Protein AF-A0A9D6DHG1-F1 (afdb_monomer_lite)

Secondary structure (DSSP, 8-state):
-EE-STT-TTHHHHHHH-SS--EEHHHHHHHHHHHH-S-EEEEESSHHHHHHHHHHHHHTT-GGGBPPPEE----HHHHHHHTT--HHHHHHHHHHHHHHHHTT-SEEEE-SHHHHHHHHHTT--EETTEEEE-HHHHHHHHHHHHHHHHHHT--PPP-SSTTPPPPHHHHHHHHHHTT--

Radius of gyration: 17.92 Å; chains: 1; bounding box: 39×35×49 Å

Foldseek 3Di:
DEAQALLCPCVLVVLQADFADYYYLNLLQLVVLVVVDQAAEEEAAAPVVLVSSCVVCVVSVNNNRYDRYHYLHDDVVVLVVCVVPVVSSVVSRLVRLQVRVVVPHQEYEHSHLSSLVSCVVVVPQDHPNRGYDSSVVSRVVVSVVRVCCCVPVNNIRDCPPSNPHDDPVVVVVVCVVVVPD

pLDDT: mean 96.91, std 3.16, range [66.81, 98.94]

Sequence (181 aa):
MAIGCFLDPAMQEAREVVPIPVLGLGETSMLTACMYGHKFSGVAFHAKQAQYYDRKAFEYGLASRHVPFGDLGIDFTEVQTAFASPGRMTETFVKEARRLAAQGAEVILAACATVNSIIRREKIYEVDGALVMDCNAVLLKTTEGMAELAGSVGLRASQRRLYQPPSRRSLEDWMRIYNFR

Structure (mmCIF, N/CA/C/O backbone):
data_AF-A0A9D6DHG1-F1
#
_entry.id   AF-A0A9D6DHG1-F1
#
loop_
_atom_site.group_PDB
_atom_site.id
_atom_site.type_symbol
_atom_site.label_atom_id
_atom_site.label_alt_id
_atom_site.label_comp_id
_atom_site.label_asym_id
_atom_site.label_entity_id
_atom_site.label_seq_id
_atom_site.pdbx_PDB_ins_code
_atom_site.Cartn_x
_atom_site.Cartn_y
_atom_site.Cartn_z
_atom_site.occupancy
_atom_site.B_iso_or_equiv
_atom_site.auth_seq_id
_atom_site.auth_comp_id
_atom_site.auth_asym_id
_atom_site.auth_atom_id
_atom_site.pdbx_PDB_model_num
ATOM 1 N N . MET A 1 1 ? 12.210 0.402 -7.945 1.00 93.62 1 MET A N 1
ATOM 2 C CA . MET A 1 1 ? 11.642 1.726 -7.613 1.00 93.62 1 MET A CA 1
ATOM 3 C C . MET A 1 1 ? 10.388 1.517 -6.785 1.00 93.62 1 MET A C 1
ATOM 5 O O . MET A 1 1 ? 9.602 0.647 -7.139 1.00 93.62 1 MET A O 1
ATOM 9 N N . ALA A 1 2 ? 10.215 2.290 -5.714 1.00 97.44 2 ALA A N 1
ATOM 10 C CA . ALA A 1 2 ? 9.023 2.259 -4.870 1.00 97.44 2 ALA A CA 1
ATOM 11 C C . ALA A 1 2 ? 8.240 3.570 -5.018 1.00 97.44 2 ALA A C 1
ATOM 13 O O . ALA A 1 2 ? 8.828 4.647 -4.923 1.00 97.44 2 ALA A O 1
ATOM 14 N N . ILE A 1 3 ? 6.929 3.477 -5.234 1.00 97.94 3 ILE A N 1
ATOM 15 C CA . ILE A 1 3 ? 6.015 4.618 -5.337 1.00 97.94 3 ILE A CA 1
ATOM 16 C C . ILE A 1 3 ? 5.182 4.675 -4.051 1.00 97.94 3 ILE A C 1
ATOM 18 O O . ILE A 1 3 ? 4.286 3.866 -3.836 1.00 97.94 3 ILE A O 1
ATOM 22 N N . GLY A 1 4 ? 5.483 5.639 -3.178 1.00 97.12 4 GLY A N 1
ATOM 23 C CA . GLY A 1 4 ? 4.927 5.737 -1.818 1.00 97.12 4 GLY A CA 1
ATOM 24 C C . GLY A 1 4 ? 3.505 6.303 -1.705 1.00 97.12 4 GLY A C 1
ATOM 25 O O . GLY A 1 4 ? 3.136 6.811 -0.651 1.00 97.12 4 GLY A O 1
ATOM 26 N N . CYS A 1 5 ? 2.709 6.270 -2.772 1.00 97.19 5 CYS A N 1
ATOM 27 C CA . CYS A 1 5 ? 1.325 6.743 -2.768 1.00 97.19 5 CYS A CA 1
ATOM 28 C C . CYS A 1 5 ? 0.389 5.567 -3.023 1.00 97.19 5 CYS A C 1
ATOM 30 O O . CYS A 1 5 ? 0.606 4.821 -3.966 1.00 97.19 5 CYS A O 1
ATOM 32 N N . PHE A 1 6 ? -0.676 5.433 -2.230 1.00 97.88 6 PHE A N 1
ATOM 33 C CA . PHE A 1 6 ? -1.611 4.304 -2.328 1.00 97.88 6 PHE A CA 1
ATOM 34 C C . PHE A 1 6 ? -2.440 4.305 -3.630 1.00 97.88 6 PHE A C 1
ATOM 36 O O . PHE A 1 6 ? -3.034 3.298 -3.993 1.00 97.88 6 PHE A O 1
ATOM 43 N N . LEU A 1 7 ? -2.468 5.432 -4.354 1.00 97.00 7 LEU A N 1
ATOM 44 C CA . LEU A 1 7 ? -3.064 5.526 -5.692 1.00 97.00 7 LEU A CA 1
ATOM 45 C C . LEU A 1 7 ? -2.175 4.939 -6.796 1.00 97.00 7 LEU A C 1
ATOM 47 O O . LEU A 1 7 ? -2.627 4.869 -7.936 1.00 97.00 7 LEU A O 1
ATOM 51 N N . ASP A 1 8 ? -0.925 4.586 -6.488 1.00 97.69 8 ASP A N 1
ATOM 52 C CA . ASP A 1 8 ? 0.066 4.086 -7.444 1.00 97.69 8 ASP A CA 1
ATOM 53 C C . ASP A 1 8 ? 0.133 4.940 -8.730 1.00 97.69 8 ASP A C 1
ATOM 55 O O . ASP A 1 8 ? -0.125 4.453 -9.837 1.00 97.69 8 ASP A O 1
ATOM 59 N N . PRO A 1 9 ? 0.408 6.254 -8.604 1.00 97.06 9 PRO A N 1
ATOM 60 C CA . PRO A 1 9 ? 0.420 7.162 -9.742 1.00 97.06 9 PRO A CA 1
ATOM 61 C C . PRO A 1 9 ? 1.521 6.794 -10.740 1.00 97.06 9 PRO A C 1
ATOM 63 O O . PRO A 1 9 ? 2.629 6.438 -10.345 1.00 97.06 9 PRO A O 1
ATOM 66 N N . ALA A 1 10 ? 1.213 6.943 -12.031 1.00 95.75 10 ALA A N 1
ATOM 67 C CA . ALA A 1 10 ? 2.135 6.715 -13.147 1.00 95.75 10 ALA A CA 1
ATOM 68 C C . ALA A 1 10 ? 2.792 5.315 -13.158 1.00 95.75 10 ALA A C 1
ATOM 70 O O . ALA A 1 10 ? 3.926 5.143 -13.604 1.00 95.75 10 ALA A O 1
ATOM 71 N N . MET A 1 11 ? 2.109 4.308 -12.606 1.00 95.69 11 MET A N 1
ATOM 72 C CA . MET A 1 11 ? 2.658 2.967 -12.406 1.00 95.69 11 MET A CA 1
ATOM 73 C C . MET A 1 11 ? 2.937 2.247 -13.738 1.00 95.69 11 MET A C 1
ATOM 75 O O . MET A 1 11 ? 3.973 1.601 -13.892 1.00 95.69 11 MET A O 1
ATOM 79 N N . GLN A 1 12 ? 2.056 2.372 -14.732 1.00 94.44 12 GLN A N 1
ATOM 80 C CA . GLN A 1 12 ? 2.274 1.733 -16.036 1.00 94.44 12 GLN A CA 1
ATOM 81 C C . GLN 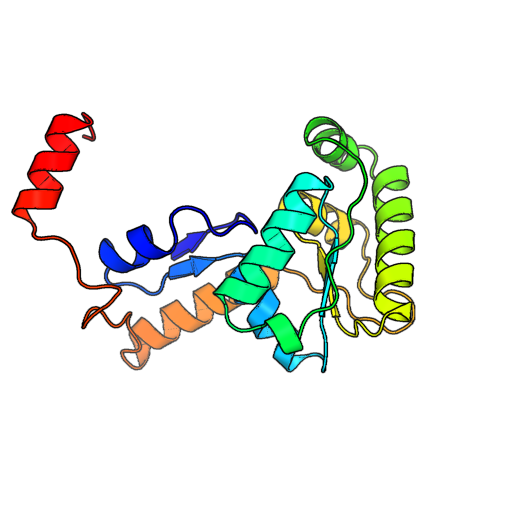A 1 12 ? 3.437 2.392 -16.780 1.00 94.44 12 GLN A C 1
ATOM 83 O O . GLN A 1 12 ? 4.375 1.713 -17.194 1.00 94.44 12 GLN A O 1
ATOM 88 N N . GLU A 1 13 ? 3.427 3.718 -16.830 1.00 94.69 13 GLU A N 1
ATOM 89 C CA . GLU A 1 13 ? 4.437 4.554 -17.465 1.00 94.69 13 GLU A CA 1
ATOM 90 C C . GLU A 1 13 ? 5.811 4.307 -16.837 1.00 94.69 13 GLU A C 1
ATOM 92 O O . GLU A 1 13 ? 6.800 4.100 -17.537 1.00 94.69 13 GLU A O 1
ATOM 97 N N . ALA A 1 14 ? 5.875 4.228 -15.506 1.00 95.69 14 ALA A N 1
ATOM 98 C CA . ALA A 1 14 ? 7.088 3.876 -14.788 1.00 95.69 14 ALA A CA 1
ATOM 99 C C . ALA A 1 14 ? 7.651 2.507 -15.212 1.00 95.69 14 ALA A C 1
ATOM 101 O O . ALA A 1 14 ? 8.858 2.386 -15.410 1.00 95.69 14 ALA A O 1
ATOM 102 N N . ARG A 1 15 ? 6.804 1.478 -15.372 1.00 96.19 15 ARG A N 1
ATOM 103 C CA . ARG A 1 15 ? 7.235 0.137 -15.822 1.00 96.19 15 ARG A CA 1
ATOM 104 C C . ARG A 1 15 ? 7.753 0.128 -17.260 1.00 96.19 15 ARG A C 1
ATOM 106 O O . ARG A 1 15 ? 8.600 -0.705 -17.576 1.00 96.19 15 ARG A O 1
ATOM 113 N N . GLU A 1 16 ? 7.271 1.031 -18.110 1.00 95.75 16 GLU A N 1
ATOM 114 C CA . GLU A 1 16 ? 7.773 1.184 -19.478 1.00 95.75 16 GLU A CA 1
ATOM 115 C C . GLU A 1 16 ? 9.152 1.852 -19.510 1.00 95.75 16 GLU A C 1
ATOM 117 O O . GLU A 1 16 ? 10.038 1.412 -20.243 1.00 95.75 16 GLU A O 1
ATOM 122 N N . VAL A 1 17 ? 9.365 2.905 -18.714 1.00 92.69 17 VAL A N 1
ATOM 123 C CA . VAL A 1 17 ? 10.568 3.745 -18.855 1.00 92.69 17 VAL A CA 1
ATOM 124 C C . VAL A 1 17 ? 11.786 3.255 -18.071 1.00 92.69 17 VAL A C 1
ATOM 126 O O . VAL A 1 17 ? 12.903 3.650 -18.410 1.00 92.69 17 VAL A O 1
ATOM 129 N N . VAL A 1 18 ? 11.625 2.390 -17.059 1.00 92.12 18 VAL A N 1
ATOM 130 C CA . VAL A 1 18 ? 12.765 1.811 -16.322 1.00 92.12 18 VAL A CA 1
ATOM 131 C C . VAL A 1 18 ? 12.851 0.282 -16.435 1.00 92.12 18 VAL A C 1
ATOM 133 O O . VAL A 1 18 ? 11.835 -0.403 -16.370 1.00 92.12 18 VAL A O 1
ATOM 136 N N . PRO A 1 19 ? 14.067 -0.297 -16.529 1.00 90.88 19 PRO A N 1
ATOM 137 C CA . PRO A 1 19 ? 14.257 -1.749 -16.634 1.00 90.88 19 PRO A CA 1
ATOM 138 C C . PRO A 1 19 ? 14.283 -2.474 -15.272 1.00 90.88 19 PRO A C 1
ATOM 140 O O . PRO A 1 19 ? 14.564 -3.673 -15.201 1.00 90.88 19 PRO A O 1
ATOM 143 N N . ILE A 1 20 ? 14.060 -1.751 -14.171 1.00 93.94 20 ILE A N 1
ATOM 144 C CA . ILE A 1 20 ? 14.049 -2.293 -12.803 1.00 93.94 20 ILE A CA 1
ATOM 145 C C . ILE A 1 20 ? 12.615 -2.596 -12.348 1.00 93.94 20 ILE A C 1
ATOM 147 O O . ILE A 1 20 ? 11.683 -1.968 -12.849 1.00 93.94 20 ILE A O 1
ATOM 151 N N . PRO A 1 21 ? 12.405 -3.494 -11.366 1.00 95.50 21 PRO A N 1
ATOM 152 C CA . PRO A 1 21 ? 11.090 -3.673 -10.756 1.00 95.50 21 PRO A CA 1
ATOM 153 C C . PRO A 1 21 ? 10.527 -2.351 -10.213 1.00 95.50 21 PRO A C 1
ATOM 155 O O . PRO A 1 21 ? 11.241 -1.580 -9.559 1.00 95.50 21 PRO A O 1
ATOM 158 N N . VAL A 1 22 ? 9.243 -2.098 -10.471 1.00 97.31 22 VAL A N 1
ATOM 159 C CA . VAL A 1 22 ? 8.505 -0.935 -9.964 1.00 97.31 22 VAL A CA 1
ATOM 160 C C . VAL A 1 22 ? 7.300 -1.416 -9.164 1.00 97.31 22 VAL A C 1
ATOM 162 O O . VAL A 1 22 ? 6.501 -2.212 -9.668 1.00 97.31 22 VAL A O 1
ATOM 165 N N . LEU A 1 23 ? 7.207 -0.940 -7.924 1.00 98.19 23 LEU A N 1
ATOM 166 C CA . LEU A 1 23 ? 6.196 -1.325 -6.949 1.00 98.19 23 LEU A CA 1
ATOM 167 C C . LEU A 1 23 ? 5.450 -0.085 -6.455 1.00 98.19 23 LEU A C 1
ATOM 169 O O . LEU A 1 23 ? 6.074 0.926 -6.120 1.00 98.19 23 LEU A O 1
ATOM 173 N N . GLY A 1 24 ? 4.126 -0.189 -6.384 1.00 98.25 24 GLY A N 1
ATOM 174 C CA . GLY A 1 24 ? 3.249 0.805 -5.777 1.00 98.25 24 GLY A CA 1
ATOM 175 C C . GLY A 1 24 ? 2.851 0.433 -4.350 1.00 98.25 24 GLY A C 1
ATOM 176 O O . GLY A 1 24 ? 2.770 -0.754 -4.020 1.00 98.25 24 GLY A O 1
ATOM 177 N N . LEU A 1 25 ? 2.616 1.428 -3.494 1.00 98.69 25 LEU A N 1
ATOM 178 C CA . LEU A 1 25 ? 2.138 1.213 -2.128 1.00 98.69 25 LEU A CA 1
ATOM 179 C C . LEU A 1 25 ? 0.802 0.459 -2.115 1.00 98.69 25 LEU A C 1
ATOM 181 O O . LEU A 1 25 ? 0.640 -0.445 -1.297 1.00 98.69 25 LEU A O 1
ATOM 185 N N . GLY A 1 26 ? -0.128 0.811 -3.007 1.00 98.50 26 GLY A N 1
ATOM 186 C CA . GLY A 1 26 ? -1.452 0.197 -3.093 1.00 98.50 26 GLY A CA 1
ATOM 187 C C . GLY A 1 26 ? -1.366 -1.264 -3.527 1.00 98.50 26 GLY A C 1
ATOM 188 O O . GLY A 1 26 ? -1.667 -2.159 -2.739 1.00 98.50 26 GLY A O 1
ATOM 189 N N . GLU A 1 27 ? -0.887 -1.509 -4.747 1.00 98.62 27 GLU A N 1
ATOM 190 C CA . GLU A 1 27 ? -0.735 -2.832 -5.365 1.00 98.62 27 GLU A CA 1
ATOM 191 C C . GLU A 1 27 ? 0.035 -3.796 -4.450 1.00 98.62 27 GLU A C 1
ATOM 193 O O . GLU A 1 27 ? -0.437 -4.899 -4.170 1.00 98.62 27 GLU A O 1
ATOM 198 N N . THR A 1 28 ? 1.180 -3.362 -3.906 1.00 98.81 28 THR A N 1
ATOM 199 C CA . THR A 1 28 ? 2.012 -4.205 -3.031 1.00 98.81 28 THR A CA 1
ATOM 200 C C . THR A 1 28 ? 1.291 -4.553 -1.732 1.00 98.81 28 THR A C 1
ATOM 202 O O . THR A 1 28 ? 1.346 -5.703 -1.293 1.00 98.81 28 THR A O 1
ATOM 205 N N . SER A 1 29 ? 0.590 -3.593 -1.122 1.00 98.81 29 SER A N 1
ATOM 206 C CA . SER A 1 29 ? -0.135 -3.831 0.132 1.00 98.81 29 SER A CA 1
ATOM 207 C C . SER A 1 29 ? -1.340 -4.742 -0.088 1.00 98.81 29 SER A C 1
ATOM 209 O O . SER A 1 29 ? -1.539 -5.678 0.678 1.00 98.81 29 SER A O 1
ATOM 211 N N . MET A 1 30 ? -2.112 -4.531 -1.158 1.00 98.81 30 MET A N 1
ATOM 212 C CA . MET A 1 30 ? -3.278 -5.361 -1.478 1.00 98.81 30 MET A CA 1
ATOM 213 C C . MET A 1 30 ? -2.884 -6.810 -1.809 1.00 98.81 30 MET A C 1
ATOM 215 O O . MET A 1 30 ? -3.505 -7.753 -1.312 1.00 98.81 30 MET A O 1
ATOM 219 N N . LEU A 1 31 ? -1.827 -7.006 -2.606 1.00 98.69 31 LEU A N 1
ATOM 220 C CA . LEU A 1 31 ? -1.311 -8.342 -2.922 1.00 98.69 31 LEU A CA 1
ATOM 221 C C . LEU A 1 31 ? -0.766 -9.039 -1.674 1.00 98.69 31 LEU A C 1
ATOM 223 O O . LEU A 1 31 ? -1.079 -10.204 -1.434 1.00 98.69 31 LEU A O 1
ATOM 227 N N . THR A 1 32 ? -0.004 -8.320 -0.847 1.00 98.75 32 THR A N 1
ATOM 228 C CA . THR A 1 32 ? 0.513 -8.865 0.413 1.00 98.75 32 THR A CA 1
ATOM 229 C C . THR A 1 32 ? -0.623 -9.224 1.365 1.00 98.75 32 THR A C 1
ATOM 231 O O . THR A 1 32 ? -0.598 -10.300 1.951 1.00 98.75 32 THR A O 1
ATOM 234 N N . ALA A 1 33 ? -1.664 -8.396 1.477 1.00 98.75 33 ALA A N 1
ATOM 235 C CA . ALA A 1 33 ? -2.817 -8.669 2.335 1.00 98.75 33 ALA A CA 1
ATOM 236 C C . ALA A 1 33 ? -3.517 -9.986 1.985 1.00 98.75 33 ALA A C 1
ATOM 238 O O . ALA A 1 33 ? -3.956 -10.704 2.880 1.00 98.75 33 ALA A O 1
ATOM 239 N N . CYS A 1 34 ? -3.526 -10.367 0.705 1.00 98.62 34 CYS A N 1
ATOM 240 C CA . CYS A 1 34 ? -4.075 -11.645 0.258 1.00 98.62 34 CYS A CA 1
ATOM 241 C C . CYS A 1 34 ? -3.309 -12.877 0.774 1.00 98.62 34 CYS A C 1
ATOM 243 O O . CYS A 1 34 ? -3.853 -13.980 0.682 1.00 98.62 34 CYS A O 1
ATOM 245 N N . MET A 1 35 ? -2.079 -12.709 1.277 1.00 98.50 35 MET A N 1
ATOM 246 C CA . MET A 1 35 ? -1.301 -13.759 1.949 1.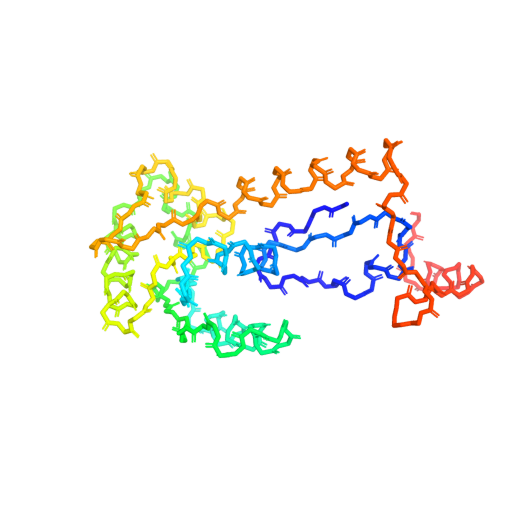00 98.50 35 MET A CA 1
ATOM 247 C C . MET A 1 35 ? -1.601 -13.854 3.452 1.00 98.50 35 MET A C 1
ATOM 249 O O . MET A 1 35 ? -1.325 -14.886 4.055 1.00 98.50 35 MET A O 1
ATOM 253 N N . TYR A 1 36 ? -2.150 -12.794 4.054 1.00 98.38 36 TYR A N 1
ATOM 254 C CA . TYR A 1 36 ? -2.416 -12.704 5.496 1.00 98.38 36 TYR A CA 1
ATOM 255 C C . TYR A 1 36 ? -3.890 -12.910 5.863 1.00 98.38 36 TYR A C 1
ATOM 257 O O . TYR A 1 36 ? -4.194 -13.108 7.034 1.00 98.38 36 TYR A O 1
ATOM 265 N N . GLY A 1 37 ? -4.795 -12.885 4.884 1.00 98.06 37 GLY A N 1
ATOM 266 C CA . GLY A 1 37 ? -6.211 -13.164 5.091 1.00 98.06 37 GLY A CA 1
ATOM 267 C C . GLY A 1 37 ? -6.956 -13.451 3.790 1.00 98.06 37 GLY A C 1
ATOM 268 O O . GLY A 1 37 ? -6.485 -13.160 2.681 1.00 98.06 37 GLY A O 1
ATOM 269 N N . HIS A 1 38 ? -8.147 -14.034 3.910 1.00 97.94 38 HIS A N 1
ATOM 270 C CA . HIS A 1 38 ? -8.997 -14.322 2.762 1.00 97.94 38 HIS A CA 1
ATOM 271 C C . HIS A 1 38 ? -9.475 -13.032 2.089 1.00 97.94 38 HIS A C 1
ATOM 273 O O . HIS A 1 38 ? -9.391 -12.929 0.862 1.00 97.94 38 HIS A O 1
ATOM 279 N N . LYS A 1 39 ? -9.906 -12.034 2.871 1.00 98.56 39 LYS A N 1
ATOM 280 C CA . LYS A 1 39 ? -10.313 -10.716 2.371 1.00 98.56 39 LYS A CA 1
ATOM 281 C C . LYS A 1 39 ? -9.618 -9.578 3.100 1.00 98.56 39 LYS A C 1
ATOM 283 O O . LYS A 1 39 ? -9.387 -9.650 4.304 1.00 98.56 39 LYS A O 1
ATOM 288 N N . PHE A 1 40 ? -9.353 -8.499 2.375 1.00 98.88 40 PHE A N 1
ATOM 289 C CA . PHE A 1 40 ? -8.832 -7.256 2.935 1.00 98.88 40 PHE A CA 1
ATOM 290 C C . PHE A 1 40 ? -9.804 -6.093 2.732 1.00 98.88 40 PHE A C 1
ATOM 292 O O . PHE A 1 40 ? -10.691 -6.136 1.885 1.00 98.88 40 PHE A O 1
ATOM 299 N N . SER A 1 41 ? -9.609 -5.025 3.490 1.00 98.81 41 SER A N 1
ATOM 300 C CA . SER A 1 41 ? -10.142 -3.697 3.190 1.00 98.81 41 SER A CA 1
ATOM 301 C C . SER A 1 41 ? -9.108 -2.652 3.588 1.00 98.81 41 SER A C 1
ATOM 303 O O . SER A 1 41 ? -8.008 -2.993 4.020 1.00 98.81 41 SER A O 1
ATOM 305 N N . GLY A 1 42 ? -9.434 -1.375 3.474 1.00 98.50 42 GLY A N 1
ATOM 306 C CA . GLY A 1 42 ? -8.581 -0.317 3.981 1.00 98.50 42 GLY A CA 1
ATOM 307 C C . GLY A 1 42 ? -9.354 0.925 4.360 1.00 98.50 42 GLY A C 1
ATOM 308 O O . GLY A 1 42 ? -10.523 1.081 4.022 1.00 98.50 42 GLY A O 1
ATOM 309 N N . VAL A 1 43 ? -8.667 1.809 5.072 1.00 98.75 43 VAL A N 1
ATOM 310 C CA . VAL A 1 43 ? -9.207 3.089 5.522 1.00 98.75 43 VAL A CA 1
ATOM 311 C C . VAL A 1 43 ? -8.414 4.206 4.852 1.00 98.75 43 VAL A C 1
ATOM 313 O O . VAL A 1 43 ? -7.219 4.378 5.110 1.00 98.75 43 VAL A O 1
ATOM 316 N N . ALA A 1 44 ? -9.075 4.937 3.958 1.00 98.31 44 ALA A N 1
ATOM 317 C CA . ALA A 1 44 ? -8.560 6.157 3.346 1.00 98.31 44 ALA A CA 1
ATOM 318 C C . ALA A 1 44 ? -8.725 7.354 4.292 1.00 98.31 44 ALA A C 1
ATOM 320 O O . ALA A 1 44 ? -9.503 7.289 5.237 1.00 98.31 44 ALA A O 1
ATOM 321 N N . PHE A 1 45 ? -8.067 8.488 4.032 1.00 97.44 45 PHE A N 1
ATOM 322 C CA . PHE A 1 45 ? -8.379 9.690 4.818 1.00 97.44 45 PHE A CA 1
ATOM 323 C C . PHE A 1 45 ? -9.673 10.381 4.357 1.00 97.44 45 PHE A C 1
ATOM 325 O O . PHE A 1 45 ? -10.362 10.970 5.180 1.00 97.44 45 PHE A O 1
ATOM 332 N N . HIS A 1 46 ? -10.040 10.254 3.077 1.00 98.06 46 HIS A N 1
ATOM 333 C CA . HIS A 1 46 ? -11.204 10.925 2.493 1.00 98.06 46 HIS A CA 1
ATOM 334 C C . HIS A 1 46 ? -12.015 9.988 1.584 1.00 98.06 46 HIS A C 1
ATOM 336 O O . HIS A 1 46 ? -11.435 9.240 0.794 1.00 98.06 46 HIS A O 1
ATOM 342 N N . ALA A 1 47 ? -13.347 10.108 1.593 1.00 97.62 47 ALA A N 1
ATOM 343 C CA . ALA A 1 47 ? -14.276 9.280 0.810 1.00 97.62 47 ALA A CA 1
ATOM 344 C C . ALA A 1 47 ? -13.916 9.153 -0.685 1.00 97.62 47 ALA A C 1
ATOM 346 O O . ALA A 1 47 ? -13.917 8.062 -1.253 1.00 97.62 47 ALA A O 1
ATOM 347 N N . LYS A 1 48 ? -13.522 10.260 -1.335 1.00 97.62 48 LYS A N 1
ATOM 348 C CA . LYS A 1 48 ? -13.038 10.248 -2.736 1.00 97.62 48 LYS A CA 1
ATOM 349 C C . LYS A 1 48 ? -11.909 9.235 -2.961 1.00 97.62 48 LYS A C 1
ATOM 351 O O . LYS A 1 48 ? -11.872 8.592 -4.003 1.00 97.62 48 LYS A O 1
ATOM 356 N N . GLN A 1 49 ? -10.973 9.11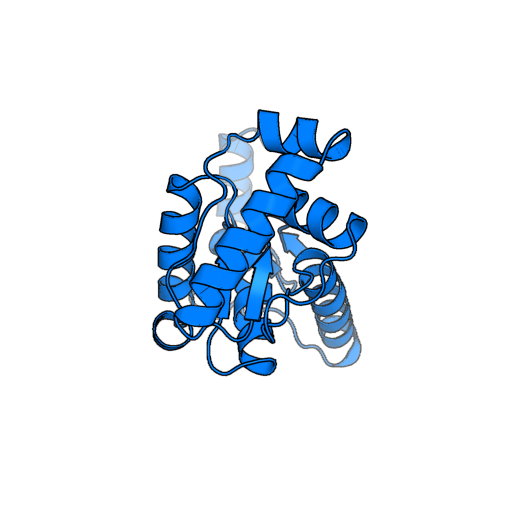7 -2.023 1.00 97.69 49 GLN A N 1
ATOM 357 C CA . GLN A 1 49 ? -9.861 8.179 -2.149 1.00 97.69 49 GLN A CA 1
ATOM 358 C C . GLN A 1 49 ? -10.295 6.740 -1.920 1.00 97.69 49 GLN A C 1
ATOM 360 O O . GLN A 1 49 ? -9.848 5.884 -2.671 1.00 97.69 49 GLN A O 1
ATOM 365 N N . ALA A 1 50 ? -11.198 6.483 -0.968 1.00 98.25 50 ALA A N 1
ATOM 366 C CA . ALA A 1 50 ? -11.766 5.149 -0.778 1.00 98.25 50 ALA A CA 1
ATOM 367 C C . ALA A 1 50 ? -12.356 4.608 -2.094 1.00 98.25 50 ALA A C 1
ATOM 369 O O . ALA A 1 50 ? -12.009 3.511 -2.521 1.00 98.25 50 ALA A O 1
ATOM 370 N N . GLN A 1 51 ? -13.105 5.442 -2.827 1.00 98.25 51 GLN A N 1
ATOM 371 C CA . GLN A 1 51 ? -13.644 5.080 -4.146 1.00 98.25 51 GLN A CA 1
ATOM 372 C C . GLN A 1 51 ? -12.557 4.803 -5.199 1.00 98.25 51 GLN A C 1
ATOM 374 O O . GLN A 1 51 ? -12.685 3.886 -6.012 1.00 98.25 51 GLN A O 1
ATOM 379 N N . TYR A 1 52 ? -11.457 5.564 -5.193 1.00 98.12 52 TYR A N 1
ATOM 380 C CA . TYR A 1 52 ? -10.312 5.252 -6.053 1.00 98.12 52 TYR A CA 1
ATOM 381 C C . TYR A 1 52 ? -9.641 3.932 -5.670 1.00 98.12 52 TYR A C 1
ATOM 383 O O . TYR A 1 52 ? -9.167 3.220 -6.551 1.00 98.12 52 TYR A O 1
ATOM 391 N N . TYR A 1 53 ? -9.590 3.592 -4.385 1.00 98.44 53 TYR A N 1
ATOM 392 C CA . TYR A 1 53 ? -8.958 2.364 -3.913 1.00 98.44 53 TYR A CA 1
ATOM 393 C C . TYR A 1 53 ? -9.783 1.125 -4.260 1.00 98.44 53 TYR A C 1
ATOM 395 O O . TYR A 1 53 ? -9.204 0.133 -4.699 1.00 98.44 53 TYR A O 1
ATOM 403 N N . ASP A 1 54 ? -11.113 1.214 -4.208 1.00 98.50 54 ASP A N 1
ATOM 404 C CA . ASP A 1 54 ? -12.008 0.173 -4.734 1.00 98.50 54 ASP A CA 1
ATOM 405 C C . ASP A 1 54 ? -11.763 -0.051 -6.234 1.00 98.50 54 ASP A C 1
ATOM 407 O O . ASP A 1 54 ? -11.625 -1.182 -6.714 1.00 98.50 54 ASP A O 1
ATOM 411 N N . ARG A 1 55 ? -11.611 1.043 -6.994 1.00 98.25 55 ARG A N 1
ATOM 412 C CA . ARG A 1 55 ? -11.251 0.969 -8.413 1.00 98.25 55 ARG A CA 1
ATOM 413 C C . ARG A 1 55 ? -9.874 0.333 -8.625 1.00 98.25 55 ARG A C 1
ATOM 415 O O . ARG A 1 55 ? -9.727 -0.476 -9.540 1.00 98.25 55 ARG A O 1
ATOM 422 N N . LYS A 1 56 ? -8.885 0.647 -7.786 1.00 98.19 56 LYS A N 1
ATOM 423 C CA . LYS A 1 56 ? -7.550 0.033 -7.843 1.00 98.19 56 LYS A CA 1
ATOM 424 C C . LYS A 1 56 ? -7.594 -1.461 -7.544 1.00 98.19 56 LYS A C 1
ATOM 426 O O . LYS A 1 56 ? -6.986 -2.233 -8.278 1.00 98.19 56 LYS A O 1
ATOM 431 N N . ALA A 1 57 ? -8.374 -1.888 -6.553 1.00 98.50 57 ALA A N 1
ATOM 432 C CA . ALA A 1 57 ? -8.581 -3.306 -6.278 1.00 98.50 57 ALA A CA 1
ATOM 433 C C . ALA A 1 57 ? -9.157 -4.035 -7.505 1.00 98.50 57 ALA A C 1
ATOM 435 O O . ALA A 1 57 ? -8.705 -5.129 -7.838 1.00 98.50 57 ALA A O 1
ATOM 436 N N . PHE A 1 58 ? -10.095 -3.417 -8.231 1.00 98.31 58 PHE A N 1
ATOM 437 C CA . PHE A 1 58 ? -10.573 -3.951 -9.509 1.00 98.31 58 PHE A CA 1
ATOM 438 C C . PHE A 1 58 ? -9.474 -4.000 -10.586 1.00 98.31 58 PHE A C 1
ATOM 440 O O . PHE A 1 58 ? -9.290 -5.043 -11.210 1.00 98.31 58 PHE A O 1
ATOM 447 N N . GLU A 1 59 ? -8.724 -2.912 -10.789 1.00 97.38 59 GLU A N 1
ATOM 448 C CA . GLU A 1 59 ? -7.637 -2.829 -11.784 1.00 97.38 59 GLU A CA 1
ATOM 449 C C . GLU A 1 59 ? -6.534 -3.870 -11.549 1.00 97.38 59 GLU A C 1
ATOM 451 O O . GLU A 1 59 ? -5.979 -4.404 -12.509 1.00 97.38 59 GLU A O 1
ATOM 456 N N . TYR A 1 60 ? -6.263 -4.212 -10.287 1.00 97.94 60 TYR A N 1
ATOM 457 C CA . TYR A 1 60 ? -5.303 -5.249 -9.903 1.00 97.94 60 TYR A CA 1
ATOM 458 C C . TYR A 1 60 ? -5.888 -6.669 -9.874 1.00 97.94 60 TYR A C 1
ATOM 460 O O . TYR A 1 60 ? -5.193 -7.611 -9.501 1.00 97.94 60 TYR A O 1
ATOM 468 N N . GLY A 1 61 ? -7.150 -6.856 -10.276 1.00 98.38 61 GLY A N 1
ATOM 469 C CA . GLY A 1 61 ? -7.796 -8.172 -10.310 1.00 98.38 61 GLY A CA 1
ATOM 470 C C . GLY A 1 61 ? -8.153 -8.731 -8.928 1.00 98.38 61 GLY A C 1
ATOM 471 O O . GLY A 1 61 ? -8.348 -9.934 -8.776 1.00 98.38 61 GLY A O 1
ATOM 472 N N . LEU A 1 62 ? -8.257 -7.869 -7.915 1.00 98.62 62 LEU A N 1
ATOM 473 C CA . LEU A 1 62 ? -8.500 -8.217 -6.512 1.00 98.6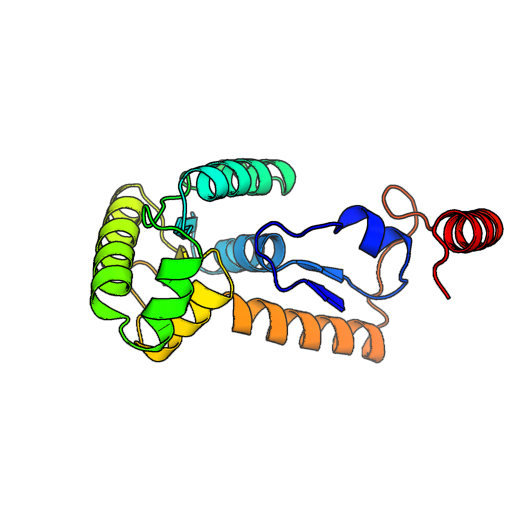2 62 LEU A CA 1
ATOM 474 C C . LEU A 1 62 ? -9.941 -7.943 -6.060 1.00 98.62 62 LEU A C 1
ATOM 476 O O . LEU A 1 62 ? -10.237 -8.007 -4.869 1.00 98.62 62 LEU A O 1
ATOM 480 N N . ALA A 1 63 ? -10.863 -7.688 -6.993 1.00 97.81 63 ALA A N 1
ATOM 481 C CA . ALA A 1 63 ? -12.255 -7.364 -6.679 1.00 97.81 63 ALA A CA 1
ATOM 482 C C . ALA A 1 63 ? -12.931 -8.410 -5.765 1.00 97.81 63 ALA A C 1
ATOM 484 O O . ALA A 1 63 ? -13.622 -8.043 -4.820 1.00 97.81 63 ALA A O 1
ATOM 485 N N . SER A 1 64 ? -12.684 -9.708 -5.976 1.00 98.00 64 SER A N 1
ATOM 486 C CA . SER A 1 64 ? -13.237 -10.791 -5.140 1.00 98.00 64 SER A CA 1
ATOM 487 C C . SER A 1 64 ? -12.546 -10.957 -3.779 1.00 98.00 64 SER A C 1
ATOM 489 O O . SER A 1 64 ? -13.056 -11.666 -2.911 1.00 98.00 64 SER A O 1
ATOM 491 N N . ARG A 1 65 ? -11.386 -10.318 -3.591 1.00 98.44 65 ARG A N 1
ATOM 492 C CA . ARG A 1 65 ? -10.542 -10.395 -2.392 1.00 98.44 65 ARG A CA 1
ATOM 493 C C . ARG A 1 65 ? -10.657 -9.157 -1.502 1.00 98.44 65 ARG A C 1
ATOM 495 O O . ARG A 1 65 ? -10.039 -9.141 -0.442 1.00 98.44 65 ARG A O 1
ATOM 502 N N . HIS A 1 66 ? -11.437 -8.149 -1.897 1.00 98.25 66 HIS A N 1
ATOM 503 C CA . HIS A 1 66 ? -11.615 -6.927 -1.115 1.00 98.25 66 HIS A CA 1
ATOM 504 C C . HIS A 1 66 ? -13.053 -6.737 -0.614 1.00 98.25 66 HIS A C 1
ATOM 506 O O . HIS A 1 66 ? -14.022 -7.150 -1.253 1.00 98.25 66 HIS A O 1
ATOM 512 N N . VAL A 1 67 ? -13.168 -6.093 0.543 1.00 98.69 67 VAL A N 1
ATOM 513 C CA . VAL A 1 67 ? -14.368 -5.402 1.025 1.00 98.69 67 VAL A CA 1
ATOM 514 C C . VAL A 1 67 ? -14.177 -3.911 0.714 1.00 98.69 67 VAL A C 1
ATOM 516 O O . VAL A 1 67 ? -13.060 -3.423 0.933 1.00 98.69 67 VAL A O 1
ATOM 519 N N . PRO A 1 68 ? -15.209 -3.186 0.232 1.00 98.56 68 PRO A N 1
ATOM 520 C CA . PRO A 1 68 ? -15.082 -1.774 -0.124 1.00 98.56 68 PRO A CA 1
ATOM 521 C C . PRO A 1 68 ? -14.422 -0.939 0.971 1.00 98.56 68 PRO A C 1
ATOM 523 O O . PRO A 1 68 ? -14.715 -1.120 2.157 1.00 98.56 68 PRO A O 1
ATOM 526 N N . PHE A 1 69 ? -13.514 -0.055 0.570 1.00 98.75 69 PHE A N 1
ATOM 527 C CA . PHE A 1 69 ? -12.703 0.742 1.480 1.00 98.75 69 PHE A CA 1
ATOM 528 C C . PHE A 1 69 ? -13.575 1.712 2.282 1.00 98.75 69 PHE A C 1
ATOM 530 O O . PHE A 1 69 ? -14.541 2.291 1.784 1.00 98.75 69 PHE A O 1
ATOM 537 N N . GLY A 1 70 ? -13.200 1.897 3.542 1.00 98.69 70 GLY A N 1
ATOM 538 C CA . GLY A 1 70 ? -13.724 2.943 4.408 1.00 98.69 70 GLY A CA 1
ATOM 539 C C . GLY A 1 70 ? -12.917 4.232 4.310 1.00 98.69 70 GLY A C 1
ATOM 540 O O . GLY A 1 70 ? -11.876 4.296 3.643 1.00 98.69 70 GLY A O 1
ATOM 541 N N . ASP A 1 71 ? -13.355 5.255 5.034 1.00 98.56 71 ASP A N 1
ATOM 542 C CA . ASP A 1 71 ? -12.614 6.505 5.149 1.00 98.56 71 ASP A CA 1
ATOM 543 C C . ASP A 1 71 ? -12.739 7.175 6.522 1.00 98.56 71 ASP A C 1
ATOM 545 O O . ASP A 1 71 ? -13.625 6.871 7.317 1.00 98.56 71 ASP A O 1
ATOM 549 N N . LEU A 1 72 ? -11.800 8.078 6.808 1.00 98.44 72 LEU A N 1
ATOM 550 C CA . LEU A 1 72 ? -11.754 8.851 8.050 1.00 98.44 72 LEU A CA 1
ATOM 551 C C . LEU A 1 72 ? -12.636 10.109 8.013 1.00 98.44 72 LEU A C 1
ATOM 553 O O . LEU A 1 72 ? -12.845 10.720 9.059 1.00 98.44 72 LEU A O 1
ATOM 557 N N . GLY A 1 73 ? -13.130 10.520 6.842 1.00 97.81 73 GLY A N 1
ATOM 558 C CA . GLY A 1 73 ? -13.926 11.735 6.678 1.00 97.81 73 GLY A CA 1
ATOM 559 C C . GLY A 1 73 ? -13.162 13.034 6.946 1.00 97.81 73 GLY A C 1
ATOM 560 O O . GLY A 1 73 ? -13.772 13.996 7.407 1.00 97.81 73 GLY A O 1
ATOM 561 N N . ILE A 1 74 ? -11.851 13.061 6.694 1.00 97.75 74 ILE A N 1
ATOM 562 C CA . ILE A 1 74 ? -10.981 14.219 6.953 1.00 97.75 74 ILE A CA 1
ATOM 563 C C . ILE A 1 74 ? -10.227 14.655 5.696 1.00 97.75 74 ILE A C 1
ATOM 565 O O . ILE A 1 74 ? -10.118 13.910 4.718 1.00 97.75 74 ILE A O 1
ATOM 569 N N . ASP A 1 75 ? -9.681 15.868 5.715 1.00 96.50 75 ASP A N 1
ATOM 570 C CA . ASP A 1 75 ? -8.785 16.338 4.660 1.00 96.50 75 ASP A CA 1
ATOM 571 C C . ASP A 1 75 ? -7.301 16.052 4.962 1.00 96.50 75 ASP A C 1
ATOM 573 O O . ASP A 1 75 ? -6.918 15.517 6.006 1.00 96.50 75 ASP A O 1
ATOM 577 N N . PHE A 1 76 ? -6.428 16.391 4.011 1.00 94.56 76 PHE A N 1
ATOM 578 C CA . PHE A 1 76 ? -4.995 16.164 4.183 1.00 94.56 76 PHE A CA 1
ATOM 579 C C . PHE A 1 76 ? -4.365 17.080 5.245 1.00 94.56 76 PHE A C 1
ATOM 581 O O . PHE A 1 76 ? -3.374 16.690 5.858 1.00 94.56 76 PHE A O 1
ATOM 588 N N . THR A 1 77 ? -4.928 18.266 5.492 1.00 96.75 77 THR A N 1
ATOM 589 C CA . THR A 1 77 ? -4.475 19.188 6.544 1.00 96.75 77 THR A CA 1
ATOM 590 C C . THR A 1 77 ? -4.697 18.567 7.919 1.00 96.75 77 THR A C 1
ATOM 592 O O . THR A 1 77 ? -3.783 18.551 8.741 1.00 96.75 77 THR A O 1
ATOM 595 N N . GLU A 1 78 ? -5.866 17.970 8.148 1.00 97.38 78 GLU A N 1
ATOM 596 C CA . GLU A 1 78 ? -6.180 17.243 9.380 1.00 97.38 78 GLU A CA 1
ATOM 597 C C . GLU A 1 78 ? -5.251 16.033 9.582 1.00 97.38 78 GLU A C 1
ATOM 599 O O . GLU A 1 78 ? -4.791 15.794 10.701 1.00 97.38 78 GLU A O 1
ATOM 604 N N . VAL A 1 79 ? -4.885 15.318 8.507 1.00 97.00 79 VAL A N 1
ATOM 605 C CA . VAL A 1 79 ? -3.858 14.257 8.574 1.00 97.00 79 VAL A CA 1
ATOM 606 C C . VAL A 1 79 ? -2.499 14.822 9.006 1.00 97.00 79 VAL A C 1
ATOM 608 O O . VAL A 1 79 ? -1.802 14.190 9.801 1.00 97.00 79 VAL A O 1
ATOM 611 N N . GLN A 1 80 ? -2.108 16.011 8.530 1.00 96.69 80 GLN A N 1
ATOM 612 C CA . GLN A 1 80 ? -0.870 16.660 8.980 1.00 96.69 80 GLN A CA 1
ATOM 613 C C . GLN A 1 80 ? -0.935 17.022 10.470 1.00 96.69 80 GLN A C 1
ATOM 615 O O . GLN A 1 80 ? -0.000 16.731 11.216 1.00 96.69 80 GLN A O 1
ATOM 620 N N . THR A 1 81 ? -2.050 17.590 10.937 1.00 96.94 81 THR A N 1
ATOM 621 C CA . THR A 1 81 ? -2.253 17.905 12.361 1.00 96.94 81 THR A CA 1
ATOM 622 C C . THR A 1 81 ? -2.203 16.654 13.241 1.00 96.94 81 THR A C 1
ATOM 624 O O . THR A 1 81 ? -1.659 16.696 14.348 1.00 96.94 81 THR A O 1
ATOM 627 N N . ALA A 1 82 ? -2.684 15.513 12.742 1.00 97.38 82 ALA A N 1
ATOM 628 C CA . ALA A 1 82 ? -2.666 14.248 13.469 1.00 97.38 82 ALA A CA 1
ATOM 629 C C . ALA A 1 82 ? -1.245 13.734 13.785 1.00 97.38 82 ALA A C 1
ATOM 631 O O . ALA A 1 82 ? -1.073 12.967 14.733 1.00 97.38 82 ALA A O 1
ATOM 632 N N . PHE A 1 83 ? -0.196 14.206 13.097 1.00 96.81 83 PHE A N 1
ATOM 633 C CA . PHE A 1 83 ? 1.178 13.928 13.531 1.00 96.81 83 PHE A CA 1
ATOM 634 C C . PHE A 1 83 ? 1.494 14.526 14.906 1.00 96.81 83 PHE A C 1
ATOM 636 O O . PHE A 1 83 ? 2.264 13.918 15.645 1.00 96.81 83 PHE A O 1
ATOM 643 N N . ALA A 1 84 ? 0.910 15.662 15.281 1.00 97.50 84 ALA A N 1
ATOM 644 C CA . ALA A 1 84 ? 1.073 16.238 16.616 1.00 97.50 84 ALA A CA 1
ATOM 645 C C . ALA A 1 84 ? -0.020 15.770 17.591 1.00 97.50 84 ALA A C 1
ATOM 647 O O . ALA A 1 84 ? 0.230 15.638 18.787 1.00 97.50 84 ALA A O 1
ATOM 648 N N . SER A 1 85 ? -1.236 15.523 17.101 1.00 97.50 85 SER A N 1
ATOM 649 C CA . SER A 1 85 ? -2.396 15.185 17.937 1.00 97.50 85 SER A CA 1
ATOM 650 C C . SER A 1 85 ? -3.264 14.104 17.276 1.00 97.50 85 SER A C 1
ATOM 652 O O . SER A 1 85 ? -4.271 14.420 16.643 1.00 97.50 85 SER A O 1
ATOM 654 N N . PRO A 1 86 ? -2.885 12.818 17.400 1.00 97.50 86 PRO A N 1
ATOM 655 C CA . PRO A 1 86 ? -3.464 11.732 16.604 1.00 97.50 86 PRO A CA 1
ATOM 656 C C . PRO A 1 86 ? -4.839 11.244 17.082 1.00 97.50 86 PRO A C 1
ATOM 658 O O . PRO A 1 86 ? -5.540 10.609 16.299 1.00 97.50 86 PRO A O 1
ATOM 661 N N . GLY A 1 87 ? -5.236 11.541 18.328 1.00 97.88 87 GLY A N 1
ATOM 662 C CA . GLY A 1 87 ? -6.347 10.876 19.029 1.00 97.88 87 GLY A CA 1
ATOM 663 C C . GLY A 1 87 ? -7.650 10.760 18.232 1.00 97.88 87 GLY A C 1
ATOM 664 O O . GLY A 1 87 ? -8.133 9.659 17.995 1.00 97.88 87 GLY A O 1
ATOM 665 N N . ARG A 1 88 ? -8.187 11.877 17.721 1.00 96.88 88 ARG A N 1
ATOM 666 C CA . ARG A 1 88 ? -9.436 11.859 16.932 1.00 96.88 88 ARG A CA 1
ATOM 667 C C . ARG A 1 88 ? -9.317 10.992 15.673 1.00 96.88 88 ARG A C 1
ATOM 669 O O . ARG A 1 88 ? -10.260 10.290 15.302 1.00 96.88 88 ARG A O 1
ATOM 676 N N . MET A 1 89 ? -8.168 11.049 14.999 1.00 98.12 89 MET A N 1
ATOM 677 C CA . MET A 1 89 ? -7.931 10.297 13.770 1.00 98.12 89 MET A CA 1
ATOM 678 C C . MET A 1 89 ? -7.801 8.799 14.059 1.00 98.12 89 MET A C 1
ATOM 680 O O . MET A 1 89 ? -8.394 7.994 13.345 1.00 98.12 89 MET A O 1
ATOM 684 N N . THR A 1 90 ? -7.067 8.413 15.107 1.00 98.38 90 THR A N 1
ATOM 685 C CA . THR A 1 90 ? -6.907 7.003 15.485 1.00 98.38 90 THR A CA 1
ATOM 686 C C . THR A 1 90 ? -8.189 6.389 16.021 1.00 98.38 90 THR A C 1
ATOM 688 O O . THR A 1 90 ? -8.505 5.261 15.654 1.00 98.38 90 THR A O 1
ATOM 691 N N . GLU A 1 91 ? -8.972 7.120 16.813 1.00 98.56 91 GLU A N 1
ATOM 692 C CA . GLU A 1 91 ? -10.300 6.678 17.255 1.00 98.56 91 GLU A CA 1
ATOM 693 C C . GLU A 1 91 ? -11.219 6.400 16.060 1.00 98.56 91 GLU A C 1
ATOM 695 O O . GLU A 1 91 ? -11.868 5.353 15.990 1.00 98.56 91 GLU A O 1
ATOM 700 N N . THR A 1 92 ? -11.224 7.309 15.081 1.00 98.56 92 THR A N 1
ATOM 701 C CA . THR A 1 92 ? -12.002 7.148 13.846 1.00 98.56 92 THR A CA 1
ATOM 702 C C . THR A 1 92 ? -11.491 5.965 13.023 1.00 98.56 92 THR A C 1
ATOM 704 O O . THR A 1 92 ? -12.290 5.153 12.563 1.00 98.56 92 THR A O 1
ATOM 707 N N . PHE A 1 93 ? -10.169 5.808 12.905 1.00 98.81 93 PHE A N 1
ATOM 708 C CA . PHE A 1 93 ? -9.554 4.672 12.222 1.00 98.81 93 PHE A CA 1
ATOM 709 C C . PHE A 1 93 ? -9.958 3.338 12.854 1.00 98.81 93 PHE A C 1
ATOM 711 O O . PHE A 1 93 ? -10.369 2.433 12.138 1.00 98.81 93 PHE A O 1
ATOM 718 N N . VAL A 1 94 ? -9.886 3.211 14.183 1.00 98.81 94 VAL A N 1
ATOM 719 C CA . VAL A 1 94 ? -10.262 1.980 14.898 1.00 98.81 94 VAL A CA 1
ATOM 720 C C . VAL A 1 94 ? -11.750 1.684 14.727 1.00 98.81 94 VAL A C 1
ATOM 722 O O . VAL A 1 94 ? -12.127 0.539 14.481 1.00 98.81 94 VAL A O 1
ATOM 725 N N . LYS A 1 95 ? -12.609 2.708 14.815 1.00 98.75 95 LYS A N 1
ATOM 726 C CA . LYS A 1 95 ? -14.048 2.558 14.567 1.00 98.75 95 LYS A CA 1
ATOM 727 C C . LYS A 1 95 ? -14.317 2.025 13.159 1.00 98.75 95 LYS A C 1
ATOM 729 O O . LYS A 1 95 ? -15.133 1.118 12.999 1.00 98.75 95 LYS A O 1
ATOM 734 N N . GLU A 1 96 ? -13.632 2.569 12.162 1.00 98.81 96 GLU A N 1
ATOM 735 C CA . GLU A 1 96 ? -13.830 2.176 10.772 1.00 98.81 96 GLU A CA 1
ATOM 736 C C . GLU A 1 96 ? -13.231 0.801 10.464 1.00 98.81 96 GLU A C 1
ATOM 738 O O . GLU A 1 96 ? -13.888 -0.034 9.849 1.00 98.81 96 GLU A O 1
ATOM 743 N N . ALA A 1 97 ? -12.039 0.506 10.984 1.00 98.81 97 ALA A N 1
ATOM 744 C CA . ALA A 1 97 ? -11.422 -0.814 10.909 1.00 98.81 97 ALA A CA 1
ATOM 745 C C . ALA A 1 97 ? -12.341 -1.899 11.491 1.00 98.81 97 ALA A C 1
ATOM 747 O O . ALA A 1 97 ? -12.566 -2.918 10.842 1.00 98.81 97 ALA A O 1
ATOM 748 N N . ARG A 1 98 ? -12.959 -1.646 12.653 1.00 98.81 98 ARG A N 1
ATOM 749 C CA . ARG A 1 98 ? -13.963 -2.537 13.256 1.00 98.81 98 ARG A CA 1
ATOM 750 C C . ARG A 1 98 ? -15.178 -2.737 12.351 1.00 98.81 98 ARG A C 1
ATOM 752 O O . ARG A 1 98 ? -15.642 -3.863 12.181 1.00 98.81 98 ARG A O 1
ATOM 759 N N . ARG A 1 99 ? -15.703 -1.659 11.754 1.00 98.75 99 ARG A N 1
ATOM 760 C CA . ARG A 1 99 ? -16.835 -1.739 10.815 1.00 98.75 99 ARG A CA 1
ATOM 761 C C . ARG A 1 99 ? -16.495 -2.625 9.615 1.00 98.75 99 ARG A C 1
ATOM 763 O O . ARG A 1 99 ? -17.317 -3.445 9.215 1.00 98.75 99 ARG A O 1
ATOM 770 N N . LEU A 1 100 ? -15.301 -2.462 9.050 1.00 98.75 100 LEU A N 1
ATOM 771 C CA . LEU A 1 100 ? -14.817 -3.246 7.912 1.00 98.75 100 LEU A CA 1
ATOM 772 C C . LEU A 1 100 ? -14.559 -4.710 8.296 1.00 98.75 100 LEU A C 1
ATOM 774 O O . LEU A 1 100 ? -14.918 -5.613 7.539 1.00 98.75 100 LEU A O 1
ATOM 778 N N . ALA A 1 101 ? -14.018 -4.958 9.490 1.00 98.69 101 ALA A N 1
ATOM 779 C CA . ALA A 1 101 ? -13.831 -6.304 10.025 1.00 98.69 101 ALA A CA 1
ATOM 780 C C . ALA A 1 101 ? -15.168 -7.046 10.168 1.00 98.69 101 ALA A C 1
ATOM 782 O O . ALA A 1 101 ? -15.312 -8.171 9.693 1.00 98.69 101 ALA A O 1
ATOM 783 N N . ALA A 1 102 ? -16.201 -6.377 10.690 1.00 98.50 102 ALA A N 1
ATOM 784 C CA . ALA A 1 102 ? -17.558 -6.925 10.762 1.00 98.50 102 ALA A CA 1
ATOM 785 C C . ALA A 1 102 ? -18.180 -7.230 9.380 1.00 98.50 102 ALA A C 1
ATOM 787 O O . ALA A 1 102 ? -19.128 -8.007 9.288 1.00 98.50 102 ALA A O 1
ATOM 788 N N . GLN A 1 103 ? -17.648 -6.649 8.299 1.00 98.38 103 GLN A N 1
ATOM 789 C CA . GLN A 1 103 ? -18.037 -6.935 6.910 1.00 98.38 103 GLN A CA 1
ATOM 790 C C . GLN A 1 103 ? -17.193 -8.048 6.262 1.00 98.38 103 GLN A C 1
ATOM 792 O O . GLN A 1 103 ? -17.368 -8.353 5.080 1.00 98.38 103 GLN A O 1
ATOM 797 N N . GLY A 1 104 ? -16.309 -8.683 7.034 1.00 98.12 104 GLY A N 1
ATOM 798 C CA . GLY A 1 104 ? -15.502 -9.825 6.620 1.00 98.12 104 GLY A CA 1
ATOM 799 C C . GLY A 1 104 ? -14.089 -9.474 6.159 1.00 98.12 104 GLY A C 1
ATOM 800 O O . GLY A 1 104 ? -13.458 -10.311 5.521 1.00 98.12 104 GLY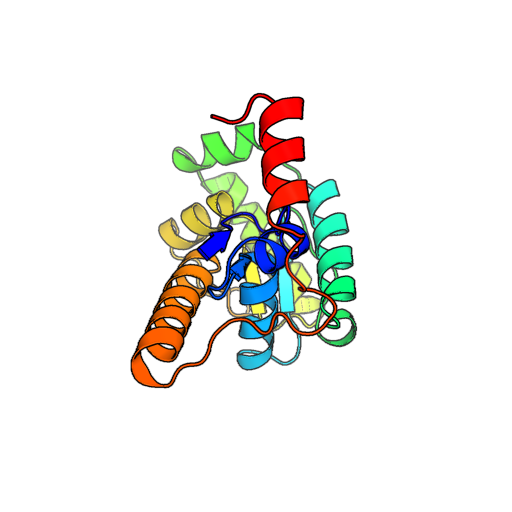 A O 1
ATOM 801 N N . ALA A 1 105 ? -13.587 -8.263 6.427 1.00 98.69 105 ALA A N 1
ATOM 802 C CA . ALA A 1 105 ? -12.173 -7.961 6.222 1.00 98.69 105 ALA A CA 1
ATOM 803 C C . ALA A 1 105 ? -11.324 -8.587 7.342 1.00 98.69 105 ALA A C 1
ATOM 805 O O . ALA A 1 105 ? -11.518 -8.293 8.516 1.00 98.69 105 ALA A O 1
ATOM 806 N N . GLU A 1 106 ? -10.354 -9.419 6.976 1.00 98.81 106 GLU A N 1
ATOM 807 C CA . GLU A 1 106 ? -9.401 -10.038 7.911 1.00 98.81 106 GLU A CA 1
ATOM 808 C C . GLU A 1 106 ? -8.103 -9.220 8.018 1.00 98.81 106 GLU A C 1
ATOM 810 O O . GLU A 1 106 ? -7.371 -9.315 9.002 1.00 98.81 106 GLU A O 1
ATOM 815 N N . VAL A 1 107 ? -7.831 -8.386 7.008 1.00 98.94 107 VAL A N 1
ATOM 816 C CA . VAL A 1 107 ? -6.679 -7.481 6.951 1.00 98.94 107 VAL A CA 1
ATOM 817 C C . VAL A 1 107 ? -7.147 -6.062 6.620 1.00 98.94 107 VAL A C 1
ATOM 819 O O . VAL A 1 107 ? -7.836 -5.846 5.623 1.00 98.94 107 VAL A O 1
ATOM 822 N N . ILE A 1 108 ? -6.745 -5.086 7.430 1.00 98.94 108 ILE A N 1
ATOM 823 C CA . ILE A 1 108 ? -7.031 -3.660 7.270 1.00 98.94 108 ILE A CA 1
ATOM 824 C C . ILE A 1 108 ? -5.769 -2.923 6.820 1.00 98.94 108 ILE A C 1
ATOM 826 O O . ILE A 1 108 ? -4.735 -2.928 7.491 1.00 98.94 108 ILE A O 1
ATOM 830 N N . LEU A 1 109 ? -5.867 -2.243 5.684 1.00 98.88 109 LEU A N 1
ATOM 831 C CA . LEU A 1 109 ? -4.819 -1.401 5.124 1.00 98.88 109 LEU A CA 1
ATOM 832 C C . LEU A 1 109 ? -4.997 0.041 5.613 1.00 98.88 109 LEU A C 1
ATOM 834 O O . LEU A 1 109 ? -6.022 0.672 5.350 1.00 98.88 109 LEU A O 1
ATOM 838 N N . ALA A 1 110 ? -3.989 0.602 6.281 1.00 97.62 110 ALA A N 1
ATOM 839 C CA . ALA A 1 110 ? -3.925 2.047 6.496 1.00 97.62 110 ALA A CA 1
ATOM 840 C C . ALA A 1 110 ? -3.568 2.722 5.160 1.00 97.62 110 ALA A C 1
ATOM 842 O O . ALA A 1 110 ? -2.396 2.901 4.830 1.00 97.62 110 ALA A O 1
ATOM 843 N N . ALA A 1 111 ? -4.590 3.030 4.357 1.00 96.75 111 ALA A N 1
ATOM 844 C CA . ALA A 1 111 ? -4.503 3.249 2.911 1.00 96.75 111 ALA A CA 1
ATOM 845 C C . ALA A 1 111 ? -4.004 4.657 2.522 1.00 96.75 111 ALA A C 1
ATOM 847 O O . ALA A 1 111 ? -4.570 5.354 1.679 1.00 96.75 111 ALA A O 1
ATOM 848 N N . CYS A 1 112 ? -2.939 5.111 3.178 1.00 97.81 112 CYS A N 1
ATOM 849 C CA . CYS A 1 112 ? -2.189 6.325 2.887 1.00 97.81 112 CYS A CA 1
ATOM 850 C C . CYS A 1 112 ? -0.866 6.269 3.660 1.00 97.81 112 CYS A C 1
ATOM 852 O O . CYS A 1 112 ? -0.868 5.920 4.838 1.00 97.81 112 CYS A O 1
ATOM 854 N N . ALA A 1 113 ? 0.255 6.652 3.043 1.00 97.88 113 ALA A N 1
ATOM 855 C CA . ALA A 1 113 ? 1.561 6.555 3.695 1.00 97.88 113 ALA A CA 1
ATOM 856 C C . ALA A 1 113 ? 1.650 7.357 5.005 1.00 97.88 113 ALA A C 1
ATOM 858 O O . ALA A 1 113 ? 2.253 6.885 5.968 1.00 97.88 113 ALA A O 1
ATOM 859 N N . THR A 1 114 ? 1.031 8.540 5.071 1.00 97.75 114 THR A N 1
ATOM 860 C CA . THR A 1 114 ? 1.031 9.384 6.277 1.00 97.75 114 THR A CA 1
ATOM 861 C C . THR A 1 114 ? 0.109 8.837 7.359 1.00 97.75 114 THR A C 1
ATOM 863 O O . THR A 1 114 ? 0.531 8.735 8.509 1.00 97.75 114 THR A O 1
ATOM 866 N N . VAL A 1 115 ? -1.105 8.406 6.993 1.00 98.12 115 VAL A N 1
ATOM 867 C CA . VAL A 1 115 ? -2.023 7.722 7.920 1.00 98.12 115 VAL A CA 1
ATOM 868 C C . VAL A 1 115 ? -1.346 6.476 8.484 1.00 98.12 115 VAL A C 1
ATOM 870 O O . VAL A 1 115 ? -1.284 6.329 9.699 1.00 98.12 115 VAL A O 1
ATOM 873 N N . ASN A 1 116 ? -0.748 5.631 7.637 1.00 98.62 116 ASN A N 1
ATOM 874 C CA . ASN A 1 116 ? -0.023 4.436 8.066 1.00 98.62 116 ASN A CA 1
ATOM 875 C C . ASN A 1 116 ? 1.082 4.767 9.077 1.00 98.62 116 ASN A C 1
ATOM 877 O O . ASN A 1 116 ? 1.134 4.137 10.127 1.00 98.62 116 ASN A O 1
ATOM 881 N N . SER A 1 117 ? 1.914 5.782 8.822 1.00 98.31 117 SER A N 1
ATOM 882 C CA . SER A 1 117 ? 2.958 6.197 9.770 1.00 98.31 117 SER A CA 1
ATOM 883 C C . SER A 1 117 ? 2.396 6.579 11.142 1.00 98.31 117 SER A C 1
ATOM 885 O O . SER A 1 117 ? 2.978 6.212 12.162 1.00 98.31 117 SER A O 1
ATOM 887 N N . ILE A 1 118 ? 1.256 7.274 11.183 1.00 98.44 118 ILE A N 1
ATOM 888 C CA . ILE A 1 118 ? 0.597 7.627 12.445 1.00 98.44 118 ILE A CA 1
ATOM 889 C C . ILE A 1 118 ? 0.046 6.367 13.125 1.00 98.44 118 ILE A C 1
ATOM 891 O O . ILE A 1 118 ? 0.381 6.119 14.276 1.00 98.44 118 ILE A O 1
ATOM 895 N N . ILE A 1 119 ? -0.701 5.516 12.412 1.00 98.62 119 ILE A N 1
ATOM 896 C CA . ILE A 1 119 ? -1.236 4.247 12.945 1.00 98.62 119 ILE A CA 1
ATOM 897 C C . ILE A 1 119 ? -0.122 3.366 13.540 1.00 98.62 119 ILE A C 1
ATOM 899 O O . ILE A 1 119 ? -0.297 2.794 14.617 1.00 98.62 119 ILE A O 1
ATOM 903 N N . ARG A 1 120 ? 1.053 3.304 12.894 1.00 98.25 120 ARG A N 1
ATOM 904 C CA . ARG A 1 120 ? 2.217 2.571 13.419 1.00 98.25 120 ARG A CA 1
ATOM 905 C C . ARG A 1 120 ? 2.820 3.215 14.652 1.00 98.25 120 ARG A C 1
ATOM 907 O O . ARG A 1 120 ? 3.140 2.502 15.601 1.00 98.25 120 ARG A O 1
ATOM 914 N N . ARG A 1 121 ? 2.961 4.540 14.667 1.00 98.00 121 ARG A N 1
ATOM 915 C CA . ARG A 1 121 ? 3.477 5.264 15.836 1.00 98.00 121 ARG A CA 1
ATOM 916 C C . ARG A 1 121 ? 2.581 5.073 17.059 1.00 98.00 121 ARG A C 1
ATOM 918 O O . ARG A 1 121 ? 3.094 4.878 18.157 1.00 98.00 121 ARG A O 1
ATOM 925 N N . GLU A 1 122 ? 1.268 5.041 16.846 1.00 98.38 122 GLU A N 1
ATOM 926 C CA . GLU A 1 122 ? 0.265 4.786 17.885 1.00 98.38 122 GLU A CA 1
ATOM 927 C C . GLU A 1 122 ? 0.098 3.288 18.216 1.00 98.38 122 GLU A C 1
ATOM 929 O O . GLU A 1 122 ? -0.753 2.923 19.022 1.00 98.38 122 GLU A O 1
ATOM 934 N N . LYS A 1 123 ? 0.937 2.411 17.640 1.00 98.31 123 LYS A N 1
ATOM 935 C CA . LYS A 1 123 ? 1.012 0.969 17.939 1.00 98.31 123 LYS A CA 1
ATOM 936 C C . LYS A 1 123 ? -0.301 0.212 17.711 1.00 98.31 123 LYS A C 1
ATOM 938 O O . LYS A 1 123 ? -0.603 -0.748 18.418 1.00 98.31 123 LYS A O 1
ATOM 943 N N . ILE A 1 124 ? -1.067 0.616 16.700 1.00 98.56 124 ILE A N 1
ATOM 944 C CA . ILE A 1 124 ? -2.304 -0.064 16.310 1.00 98.56 124 ILE A CA 1
ATOM 945 C C . ILE A 1 124 ? -1.946 -1.162 15.305 1.00 98.56 124 ILE A C 1
ATOM 947 O O . ILE A 1 124 ? -1.684 -0.901 14.129 1.00 98.56 124 ILE A O 1
ATOM 951 N N . TYR A 1 125 ? -1.895 -2.401 15.789 1.00 98.56 125 TYR A N 1
ATOM 952 C CA . TYR A 1 125 ? -1.515 -3.570 14.987 1.00 98.56 125 TYR A CA 1
ATOM 953 C C . TYR A 1 125 ? -2.699 -4.449 14.595 1.00 98.56 125 TYR A C 1
ATOM 955 O O . TYR A 1 125 ? -2.593 -5.217 13.645 1.00 98.56 125 TYR A O 1
ATOM 963 N N . GLU A 1 126 ? -3.806 -4.349 15.321 1.00 98.50 126 GLU A N 1
ATOM 964 C CA . GLU A 1 126 ? -4.937 -5.263 15.232 1.00 98.50 126 GLU A CA 1
ATOM 965 C C . GLU A 1 126 ? -6.199 -4.543 15.745 1.00 98.50 126 GLU A C 1
ATOM 967 O O . GLU A 1 126 ? -6.099 -3.710 16.652 1.00 98.50 126 GLU A O 1
ATOM 972 N N . VAL A 1 127 ? -7.350 -4.794 15.110 1.00 98.50 127 VAL A N 1
ATOM 973 C CA . VAL A 1 127 ? -8.674 -4.341 15.573 1.00 98.50 127 VAL A CA 1
ATOM 974 C C . VAL A 1 127 ? -9.695 -5.480 15.456 1.00 98.50 127 VAL A C 1
ATOM 976 O O . VAL A 1 127 ? -10.037 -5.897 14.350 1.00 98.50 127 VAL A O 1
ATOM 979 N N . ASP A 1 128 ? -10.220 -5.930 16.597 1.00 96.25 128 ASP A N 1
ATOM 980 C CA . ASP A 1 128 ? -11.227 -6.990 16.740 1.00 96.25 128 ASP A CA 1
ATOM 981 C C . ASP A 1 128 ? -10.913 -8.297 15.962 1.00 96.25 128 ASP A C 1
ATOM 983 O O . ASP A 1 128 ? -11.768 -8.892 15.309 1.00 96.25 128 ASP A O 1
ATOM 987 N N . GLY A 1 129 ? -9.668 -8.755 16.034 1.00 97.12 129 GLY A N 1
ATOM 988 C CA . GLY A 1 129 ? -9.104 -9.913 15.341 1.00 97.12 129 GLY A CA 1
ATOM 989 C C . GLY A 1 129 ? -8.544 -9.619 13.945 1.00 97.12 129 GLY A C 1
ATOM 990 O O . GLY A 1 129 ? -7.823 -10.460 13.407 1.00 97.12 129 GLY A O 1
ATOM 991 N N . ALA A 1 130 ? -8.830 -8.454 13.352 1.00 98.62 130 ALA A N 1
ATOM 992 C CA . ALA A 1 130 ? -8.347 -8.105 12.019 1.00 98.62 130 ALA A CA 1
ATOM 993 C C . ALA A 1 130 ? -6.947 -7.479 12.075 1.00 98.62 130 ALA A C 1
ATOM 995 O O . ALA A 1 130 ? -6.714 -6.488 12.772 1.00 98.62 130 ALA A O 1
ATOM 996 N N . LEU A 1 131 ? -6.012 -8.019 11.291 1.00 98.81 131 LEU A N 1
ATOM 997 C CA . LEU A 1 131 ? -4.645 -7.505 11.194 1.00 98.81 131 LEU A CA 1
ATOM 998 C C . LEU A 1 131 ? -4.648 -6.106 10.575 1.00 98.81 131 LEU A C 1
ATOM 1000 O O . LEU A 1 131 ? -5.097 -5.933 9.448 1.00 98.81 131 LEU A O 1
ATOM 1004 N N . VAL A 1 132 ? -4.039 -5.122 11.229 1.00 98.88 132 VAL A N 1
ATOM 1005 C CA . VAL A 1 132 ? -3.757 -3.823 10.610 1.00 98.88 132 VAL A CA 1
ATOM 1006 C C . VAL A 1 132 ? -2.360 -3.880 9.994 1.00 98.88 132 VAL A C 1
ATOM 1008 O O . VAL A 1 132 ? -1.362 -3.914 10.717 1.00 98.88 132 VAL A O 1
ATOM 1011 N N . MET A 1 133 ? -2.256 -3.835 8.663 1.00 98.69 133 MET A N 1
ATOM 1012 C CA . MET A 1 133 ? -1.003 -4.015 7.908 1.00 98.69 133 MET A CA 1
ATOM 1013 C C . MET A 1 133 ? -0.162 -2.739 7.794 1.00 98.69 133 MET A C 1
ATOM 1015 O O . MET A 1 133 ? -0.679 -1.668 7.463 1.00 98.69 133 MET A O 1
ATOM 1019 N N . ASP A 1 134 ? 1.145 -2.839 8.065 1.00 98.56 134 ASP A N 1
ATOM 1020 C CA . ASP A 1 134 ? 2.091 -1.739 7.842 1.00 98.56 134 ASP A CA 1
ATOM 1021 C C . ASP A 1 134 ? 2.417 -1.622 6.354 1.00 98.56 134 ASP A C 1
ATOM 1023 O O . ASP A 1 134 ? 3.335 -2.263 5.845 1.00 98.56 134 ASP A O 1
ATOM 1027 N N . CYS A 1 135 ? 1.643 -0.799 5.651 1.00 98.69 135 CYS A N 1
ATOM 1028 C CA . CYS A 1 135 ? 1.746 -0.665 4.201 1.00 98.69 135 CYS A CA 1
ATOM 1029 C C . CYS A 1 135 ? 3.117 -0.099 3.786 1.00 98.69 135 CYS A C 1
ATOM 1031 O O . CYS A 1 135 ? 3.703 -0.545 2.799 1.00 98.69 135 CYS A O 1
ATOM 1033 N N . ASN A 1 136 ? 3.670 0.843 4.563 1.00 98.69 136 ASN A N 1
ATOM 1034 C CA . ASN A 1 136 ? 4.971 1.450 4.267 1.00 98.69 136 ASN A CA 1
ATOM 1035 C C . ASN A 1 136 ? 6.106 0.434 4.430 1.00 98.69 136 ASN A C 1
ATOM 1037 O O . ASN A 1 136 ? 6.962 0.328 3.550 1.00 98.69 136 ASN A O 1
ATOM 1041 N N . ALA A 1 137 ? 6.108 -0.324 5.533 1.00 98.44 137 ALA A N 1
ATOM 1042 C CA . ALA A 1 137 ? 7.117 -1.355 5.756 1.00 98.44 137 ALA A CA 1
ATOM 1043 C C . ALA A 1 137 ? 7.011 -2.474 4.714 1.00 98.44 137 ALA A C 1
ATOM 1045 O O . ALA A 1 137 ? 8.029 -2.894 4.169 1.00 98.44 137 ALA A O 1
ATOM 1046 N N . VAL A 1 138 ? 5.792 -2.909 4.379 1.00 98.69 138 VAL A N 1
ATOM 1047 C CA . VAL A 1 138 ? 5.551 -3.907 3.329 1.00 98.69 138 VAL A CA 1
ATOM 1048 C C . VAL A 1 138 ? 6.101 -3.433 1.984 1.00 98.69 138 VAL A C 1
ATOM 1050 O O . VAL A 1 138 ? 6.848 -4.181 1.351 1.00 98.69 138 VAL A O 1
ATOM 1053 N N . LEU A 1 139 ? 5.820 -2.195 1.561 1.00 98.81 139 LEU A N 1
ATOM 1054 C CA . LEU A 1 139 ? 6.377 -1.647 0.320 1.00 98.81 139 LEU A CA 1
ATOM 1055 C C . LEU A 1 139 ? 7.909 -1.640 0.347 1.00 98.81 139 LEU A C 1
ATOM 1057 O O . LEU A 1 139 ? 8.540 -2.104 -0.605 1.00 98.81 139 LEU A O 1
ATOM 1061 N N . LEU A 1 140 ? 8.507 -1.130 1.428 1.00 98.56 140 LEU A N 1
ATOM 1062 C CA . LEU A 1 140 ? 9.959 -1.027 1.554 1.00 98.56 140 LEU A CA 1
ATOM 1063 C C . LEU A 1 140 ? 10.621 -2.407 1.488 1.00 98.56 140 LEU A C 1
ATOM 1065 O O . LEU A 1 140 ? 11.470 -2.642 0.630 1.00 98.56 140 LEU A O 1
ATOM 1069 N N . LYS A 1 141 ? 10.186 -3.340 2.340 1.00 98.69 141 LYS A N 1
ATOM 1070 C CA . LYS A 1 141 ? 10.784 -4.676 2.442 1.00 98.69 141 LYS A CA 1
ATOM 1071 C C . LYS A 1 141 ? 10.563 -5.509 1.182 1.00 98.69 141 LYS A C 1
ATOM 1073 O O . LYS A 1 141 ? 11.472 -6.219 0.761 1.00 98.69 141 LYS A O 1
ATOM 1078 N N . THR A 1 142 ? 9.402 -5.385 0.539 1.00 98.50 142 THR A N 1
ATOM 1079 C CA . THR A 1 142 ? 9.153 -6.062 -0.744 1.00 98.50 142 THR A CA 1
ATOM 1080 C C . THR A 1 142 ? 10.034 -5.478 -1.846 1.00 98.50 142 THR A C 1
ATOM 1082 O O . THR A 1 142 ? 10.579 -6.222 -2.659 1.00 98.50 142 THR A O 1
ATOM 1085 N N . THR A 1 143 ? 10.240 -4.158 -1.854 1.00 98.19 143 THR A N 1
ATOM 1086 C CA . THR A 1 143 ? 11.123 -3.503 -2.830 1.00 98.19 143 THR A CA 1
ATOM 1087 C C . THR A 1 143 ? 12.576 -3.938 -2.656 1.00 98.19 143 THR A C 1
ATOM 1089 O O . THR A 1 143 ? 13.237 -4.222 -3.653 1.00 98.19 143 THR A O 1
ATOM 1092 N N . GLU A 1 144 ? 13.071 -4.021 -1.419 1.00 98.25 144 GLU A N 1
ATOM 1093 C CA . GLU A 1 144 ? 14.415 -4.534 -1.122 1.00 98.25 144 GLU A CA 1
ATOM 1094 C C . GLU A 1 144 ? 14.578 -5.974 -1.612 1.00 98.25 144 GLU A C 1
ATOM 1096 O O . GLU A 1 144 ? 15.506 -6.256 -2.369 1.00 98.25 144 GLU A O 1
ATOM 1101 N N . GLY A 1 145 ? 13.632 -6.856 -1.272 1.00 98.12 145 GLY A N 1
ATOM 1102 C CA . GLY A 1 145 ? 13.653 -8.246 -1.728 1.00 98.12 145 GLY A CA 1
ATOM 1103 C C . GLY A 1 145 ? 13.623 -8.361 -3.254 1.00 98.12 145 GLY A C 1
ATOM 1104 O O . GLY A 1 145 ? 14.387 -9.126 -3.835 1.00 98.12 145 GLY A O 1
ATOM 1105 N N . MET A 1 146 ? 12.807 -7.559 -3.944 1.00 97.38 146 MET A N 1
ATOM 1106 C CA . MET A 1 146 ? 12.785 -7.549 -5.411 1.00 97.38 146 MET A CA 1
ATOM 1107 C C . MET A 1 146 ? 14.075 -7.001 -6.029 1.00 97.38 146 MET A C 1
ATOM 1109 O O . MET A 1 146 ? 14.500 -7.487 -7.078 1.00 97.38 146 MET A O 1
ATOM 1113 N N . ALA A 1 147 ? 14.716 -6.011 -5.405 1.00 96.56 147 ALA A N 1
ATOM 1114 C CA . ALA A 1 147 ? 16.013 -5.515 -5.853 1.00 96.56 147 ALA A CA 1
ATOM 1115 C C . ALA A 1 147 ? 17.107 -6.582 -5.684 1.00 96.56 147 ALA A C 1
ATOM 1117 O O . ALA A 1 147 ? 17.903 -6.796 -6.601 1.00 96.56 147 ALA A O 1
ATOM 1118 N N . GLU A 1 148 ? 17.106 -7.295 -4.557 1.00 97.75 148 GLU A N 1
ATOM 1119 C CA . GLU A 1 148 ? 18.019 -8.408 -4.304 1.00 97.75 148 GLU A CA 1
ATOM 1120 C C . GLU A 1 148 ? 17.798 -9.551 -5.299 1.00 97.75 148 GLU A C 1
ATOM 1122 O O . GLU A 1 148 ? 18.758 -10.037 -5.891 1.00 97.75 148 GLU A O 1
ATOM 1127 N N . LEU A 1 149 ? 16.550 -9.938 -5.568 1.00 97.69 149 LEU A N 1
ATOM 1128 C CA . LEU A 1 149 ? 16.222 -10.958 -6.568 1.00 97.69 149 LEU A CA 1
ATOM 1129 C C . LEU A 1 149 ? 16.647 -10.543 -7.987 1.00 97.69 149 LEU A C 1
ATOM 1131 O O . LEU A 1 149 ? 17.143 -11.366 -8.759 1.00 97.69 149 LEU A O 1
ATOM 1135 N N . ALA A 1 150 ? 16.510 -9.262 -8.336 1.00 96.00 150 ALA A N 1
ATOM 1136 C CA . ALA A 1 150 ? 16.985 -8.741 -9.615 1.00 96.00 150 ALA A CA 1
ATOM 1137 C C . ALA A 1 150 ? 18.516 -8.828 -9.751 1.00 96.00 150 ALA A C 1
ATOM 1139 O O . ALA A 1 150 ? 19.020 -9.070 -10.852 1.00 96.00 150 ALA A O 1
ATOM 1140 N N . GLY A 1 151 ? 19.247 -8.622 -8.651 1.00 95.69 151 GLY A N 1
ATOM 1141 C CA . GLY A 1 151 ? 20.710 -8.678 -8.609 1.00 95.69 151 GLY A CA 1
ATOM 1142 C C . GLY A 1 151 ? 21.282 -10.093 -8.504 1.00 95.69 151 GLY A C 1
ATOM 1143 O O . GLY A 1 151 ? 22.286 -10.386 -9.145 1.00 95.69 151 GLY A O 1
ATOM 1144 N N . SER A 1 152 ? 20.642 -10.966 -7.726 1.00 97.38 152 SER A N 1
ATOM 1145 C CA . SER A 1 152 ? 21.151 -12.303 -7.389 1.00 97.38 152 SER A CA 1
ATOM 1146 C C . SER A 1 152 ? 20.715 -13.390 -8.371 1.00 97.38 152 SER A C 1
ATOM 1148 O O . SER A 1 152 ? 21.514 -14.260 -8.705 1.00 97.38 152 SER A O 1
ATOM 1150 N N . VAL A 1 153 ? 19.470 -13.340 -8.860 1.00 97.38 153 VAL A N 1
ATOM 1151 C CA . VAL A 1 153 ? 18.889 -14.380 -9.736 1.00 97.38 153 VAL A CA 1
ATOM 1152 C C . VAL A 1 153 ? 18.297 -13.823 -11.035 1.00 97.38 153 VAL A C 1
ATOM 1154 O O . VAL A 1 153 ? 17.698 -14.556 -11.817 1.00 97.38 153 VAL A O 1
ATOM 1157 N N . GLY A 1 154 ? 18.470 -12.525 -11.298 1.00 95.06 154 GLY A N 1
ATOM 1158 C CA . GLY A 1 154 ? 18.090 -11.903 -12.568 1.00 95.06 154 GLY A CA 1
ATOM 1159 C C . GLY A 1 154 ? 16.592 -11.642 -12.750 1.00 95.06 154 GLY A C 1
ATOM 1160 O O . GLY A 1 154 ? 16.164 -11.392 -13.878 1.00 95.06 154 GLY A O 1
ATOM 1161 N N . LEU A 1 155 ? 15.788 -11.654 -11.679 1.00 94.81 155 LEU A N 1
ATOM 1162 C CA . LEU A 1 155 ? 14.355 -11.331 -11.747 1.00 94.81 155 LEU A CA 1
ATOM 1163 C C . LEU A 1 155 ? 14.128 -9.829 -11.997 1.00 94.81 155 LEU A C 1
ATOM 1165 O O . LEU A 1 155 ? 13.981 -9.032 -11.074 1.00 94.81 155 LEU A O 1
ATOM 1169 N N . ARG A 1 156 ? 14.118 -9.437 -13.274 1.00 91.94 156 ARG A N 1
ATOM 1170 C CA . ARG A 1 156 ? 13.901 -8.057 -13.742 1.00 91.94 156 ARG A CA 1
ATOM 1171 C C . ARG A 1 156 ? 12.493 -7.852 -14.304 1.00 91.94 156 ARG A C 1
ATOM 1173 O O . ARG A 1 156 ? 11.755 -8.807 -14.539 1.00 91.94 156 ARG A O 1
ATOM 1180 N N . ALA A 1 157 ? 12.126 -6.591 -14.536 1.00 91.94 157 ALA A N 1
ATOM 1181 C CA . ALA A 1 157 ? 10.850 -6.249 -15.155 1.00 91.94 157 ALA A CA 1
ATOM 1182 C C . ALA A 1 157 ? 10.758 -6.810 -16.588 1.00 91.94 157 ALA A C 1
ATOM 1184 O O . ALA A 1 157 ? 11.686 -6.671 -17.385 1.00 91.94 157 ALA A O 1
ATOM 1185 N N . SER A 1 158 ? 9.624 -7.431 -16.925 1.00 94.12 158 SER A N 1
ATOM 1186 C CA . SER A 1 158 ? 9.353 -7.900 -18.287 1.00 94.12 158 SER A CA 1
ATOM 1187 C C . SER A 1 158 ? 8.832 -6.756 -19.151 1.00 94.12 158 SER A C 1
ATOM 1189 O O . SER A 1 158 ? 7.747 -6.233 -18.909 1.00 94.12 158 SER A O 1
ATOM 1191 N N . GLN A 1 159 ? 9.581 -6.423 -20.198 1.00 93.25 159 GLN A N 1
ATOM 1192 C CA . GLN A 1 159 ? 9.287 -5.330 -21.131 1.00 93.25 159 GLN A CA 1
ATOM 1193 C C . GLN A 1 159 ? 8.769 -5.827 -22.494 1.00 93.25 159 GLN A C 1
ATOM 1195 O O . GLN A 1 159 ? 8.954 -5.199 -23.533 1.00 93.25 159 GLN A O 1
ATOM 1200 N N . ARG A 1 160 ? 8.154 -7.018 -22.533 1.00 94.50 160 ARG A N 1
ATOM 1201 C CA . ARG A 1 160 ? 7.811 -7.680 -23.806 1.00 94.50 160 ARG A CA 1
ATOM 1202 C C . ARG A 1 160 ? 6.551 -7.141 -24.494 1.00 94.50 160 ARG A C 1
ATOM 1204 O O . ARG A 1 160 ? 6.441 -7.282 -25.708 1.00 94.50 160 ARG A O 1
ATOM 1211 N N . ARG A 1 161 ? 5.564 -6.641 -23.744 1.00 94.81 161 ARG A N 1
ATOM 1212 C CA . ARG A 1 161 ? 4.255 -6.215 -24.284 1.00 94.81 161 ARG A CA 1
ATOM 1213 C C . ARG A 1 161 ? 3.760 -4.940 -23.618 1.00 94.81 161 ARG A C 1
ATOM 1215 O O . ARG A 1 16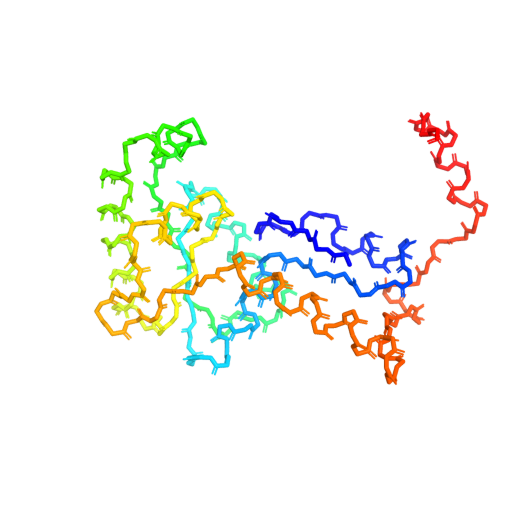1 ? 4.230 -3.880 -23.978 1.00 94.81 161 ARG A O 1
ATOM 1222 N N . LEU A 1 162 ? 2.850 -5.052 -22.647 1.00 94.00 162 LEU A N 1
ATOM 1223 C CA . LEU A 1 162 ? 2.206 -3.900 -22.010 1.00 94.00 162 LEU A CA 1
ATOM 1224 C C . LEU A 1 162 ? 3.220 -2.884 -21.468 1.00 94.00 162 LEU A C 1
ATOM 1226 O O . LEU A 1 162 ? 2.964 -1.699 -21.539 1.00 94.00 162 LEU A O 1
ATOM 1230 N N . TYR A 1 163 ? 4.367 -3.358 -20.976 1.00 95.56 163 TYR A N 1
ATOM 1231 C CA . TYR A 1 163 ? 5.448 -2.518 -20.453 1.00 95.56 163 TYR A CA 1
ATOM 1232 C C . TYR A 1 163 ? 6.624 -2.373 -21.428 1.00 95.56 163 TYR A C 1
ATOM 1234 O O . TYR A 1 163 ? 7.777 -2.284 -21.011 1.00 95.56 163 TYR A O 1
ATOM 1242 N N . GLN A 1 164 ? 6.372 -2.465 -22.734 1.00 96.19 164 GLN A N 1
ATOM 1243 C CA . GLN A 1 164 ? 7.404 -2.235 -23.738 1.00 96.19 164 GLN A CA 1
ATOM 1244 C C . GLN A 1 164 ? 7.914 -0.793 -23.624 1.00 96.19 164 GLN A C 1
ATOM 1246 O O . GLN A 1 164 ? 7.099 0.125 -23.608 1.00 96.19 164 GLN A O 1
ATOM 1251 N N . PRO A 1 165 ? 9.239 -0.565 -23.580 1.00 95.12 165 PRO A N 1
ATOM 1252 C CA . PRO A 1 165 ? 9.763 0.781 -23.486 1.00 95.12 165 PRO A CA 1
ATOM 1253 C C . PRO A 1 165 ? 9.444 1.566 -24.761 1.00 95.12 165 PRO A C 1
ATOM 1255 O O . PRO A 1 165 ? 9.543 1.016 -25.868 1.00 95.12 165 PRO A O 1
ATOM 1258 N N . PRO A 1 166 ? 9.143 2.868 -24.641 1.00 93.06 166 PRO A N 1
ATOM 1259 C CA . PRO A 1 166 ? 9.119 3.752 -25.794 1.00 93.06 166 PRO A CA 1
ATOM 1260 C C . PRO A 1 166 ? 10.486 3.765 -26.487 1.00 93.06 166 PRO A C 1
ATOM 1262 O O . PRO A 1 166 ? 11.532 3.488 -25.890 1.00 93.06 166 PRO A O 1
ATOM 1265 N N . SER A 1 167 ? 10.497 4.119 -27.774 1.00 93.38 167 SER A N 1
ATOM 1266 C CA . SER A 1 167 ? 11.762 4.271 -28.489 1.00 93.38 167 SER A CA 1
ATOM 1267 C C . SER A 1 167 ? 12.612 5.366 -27.836 1.00 93.38 167 SER A C 1
ATOM 1269 O O . SER A 1 167 ? 12.089 6.380 -27.367 1.00 93.38 167 SER A O 1
ATOM 1271 N N . ARG A 1 168 ? 13.938 5.199 -27.860 1.00 90.25 168 ARG A N 1
ATOM 1272 C CA . ARG A 1 168 ? 14.867 6.204 -27.324 1.00 90.25 168 ARG A CA 1
ATOM 1273 C C . ARG A 1 168 ? 14.640 7.590 -27.940 1.00 90.25 168 ARG A C 1
ATOM 1275 O O . ARG A 1 168 ? 14.644 8.581 -27.222 1.00 90.25 168 ARG A O 1
ATOM 1282 N N . ARG A 1 169 ? 14.359 7.644 -29.247 1.00 94.00 169 ARG A N 1
ATOM 1283 C CA . ARG A 1 169 ? 14.027 8.887 -29.954 1.00 94.00 169 ARG A CA 1
ATOM 1284 C C . ARG A 1 169 ? 12.764 9.546 -29.393 1.00 94.00 169 ARG A C 1
ATOM 1286 O O . ARG A 1 169 ? 12.771 10.745 -29.155 1.00 94.00 169 ARG A O 1
ATOM 1293 N N . SER A 1 170 ? 11.707 8.768 -29.151 1.00 92.75 170 SER A N 1
ATOM 1294 C CA . SER A 1 170 ? 10.456 9.275 -28.569 1.00 92.75 170 SER A CA 1
ATOM 1295 C C . SER A 1 170 ? 10.686 9.874 -27.182 1.00 92.75 170 SER A C 1
ATOM 1297 O O . SER A 1 170 ? 10.203 10.967 -26.910 1.00 92.75 170 SER A O 1
ATOM 1299 N N . LEU A 1 171 ? 11.477 9.203 -26.336 1.00 90.00 171 LEU A N 1
ATOM 1300 C CA . LEU A 1 171 ? 11.855 9.726 -25.020 1.00 90.00 171 LEU A CA 1
ATOM 1301 C C . LEU A 1 171 ? 12.621 11.053 -25.128 1.00 90.00 171 LEU A C 1
ATOM 1303 O O . LEU A 1 171 ? 12.277 12.012 -24.443 1.00 90.00 171 LEU A O 1
ATOM 1307 N N . GLU A 1 172 ? 13.619 11.128 -26.011 1.00 91.31 172 GLU A N 1
ATOM 1308 C CA . GLU A 1 172 ? 14.417 12.342 -26.245 1.00 91.31 172 GLU A CA 1
ATOM 1309 C C . GLU A 1 172 ? 13.578 13.501 -26.816 1.00 91.31 172 GLU A C 1
ATOM 1311 O O . GLU A 1 172 ? 13.836 14.668 -26.508 1.00 91.31 172 GLU A O 1
ATOM 1316 N N . ASP A 1 173 ? 12.580 13.205 -27.653 1.00 93.75 173 ASP A N 1
ATOM 1317 C CA . ASP A 1 173 ? 11.625 14.190 -28.168 1.00 93.75 173 ASP A CA 1
ATOM 1318 C C . ASP A 1 173 ? 10.702 14.700 -27.046 1.00 93.75 173 ASP A C 1
ATOM 1320 O O . ASP A 1 173 ? 10.534 15.910 -26.894 1.00 93.75 173 ASP A O 1
ATOM 1324 N N . TRP A 1 174 ? 10.151 13.813 -26.210 1.00 92.50 174 TRP A N 1
ATOM 1325 C CA . TRP A 1 174 ? 9.295 14.206 -25.084 1.00 92.50 174 TRP A CA 1
ATOM 1326 C C . TRP A 1 174 ? 10.047 15.023 -24.035 1.00 92.50 174 TRP A C 1
ATOM 1328 O O . TRP A 1 174 ? 9.535 16.047 -23.587 1.00 92.50 174 TRP A O 1
ATOM 1338 N N . MET A 1 175 ? 11.274 14.629 -23.680 1.00 92.12 175 MET A N 1
ATOM 1339 C CA . MET A 1 175 ? 12.111 15.399 -22.754 1.00 92.12 175 MET A CA 1
ATOM 1340 C C . MET A 1 175 ? 12.334 16.828 -23.263 1.00 92.12 175 MET A C 1
ATOM 1342 O O . MET A 1 175 ? 12.193 17.779 -22.495 1.00 92.12 175 MET A O 1
ATOM 1346 N N . ARG A 1 176 ? 12.572 16.995 -24.573 1.00 93.56 176 ARG A N 1
ATOM 1347 C CA . ARG A 1 176 ? 12.672 18.317 -25.211 1.00 93.56 176 ARG A CA 1
ATOM 1348 C C . ARG A 1 176 ? 11.357 19.096 -25.176 1.00 93.56 176 ARG A C 1
ATOM 1350 O O . ARG A 1 176 ? 11.378 20.267 -24.820 1.00 93.56 176 ARG A O 1
ATOM 1357 N N . ILE A 1 177 ? 10.228 18.470 -25.519 1.00 95.31 177 ILE A N 1
ATOM 1358 C CA . ILE A 1 177 ? 8.906 19.127 -25.536 1.00 95.31 177 ILE A CA 1
ATOM 1359 C C . ILE A 1 177 ? 8.522 19.641 -24.143 1.00 95.31 177 ILE A C 1
ATOM 1361 O O . ILE A 1 177 ? 8.047 20.767 -24.007 1.00 95.31 177 ILE A O 1
ATOM 1365 N N . TYR A 1 178 ? 8.736 18.827 -23.110 1.00 93.06 178 TYR A N 1
ATOM 1366 C CA . TYR A 1 178 ? 8.353 19.152 -21.735 1.00 93.06 178 TYR A CA 1
ATOM 1367 C C . TYR A 1 178 ? 9.443 19.893 -20.947 1.00 93.06 178 TYR A C 1
ATOM 1369 O O . TYR A 1 178 ? 9.264 20.143 -19.757 1.00 93.06 178 TYR A O 1
ATOM 1377 N N . ASN A 1 179 ? 10.552 20.277 -21.591 1.00 92.62 179 ASN A N 1
ATOM 1378 C CA . ASN A 1 179 ? 11.698 20.939 -20.959 1.00 92.62 179 ASN A CA 1
ATOM 1379 C C . ASN A 1 179 ? 12.269 20.176 -19.744 1.00 92.62 179 ASN A C 1
ATOM 1381 O O . ASN A 1 179 ? 12.766 20.793 -18.797 1.00 92.62 179 ASN A O 1
ATOM 1385 N N . PHE A 1 180 ? 12.225 18.840 -19.772 1.00 85.25 180 PHE A N 1
ATOM 1386 C CA . PHE A 1 180 ? 12.966 18.018 -18.817 1.00 85.25 180 PHE A CA 1
ATOM 1387 C C . PHE A 1 180 ? 14.455 18.057 -19.188 1.00 85.25 180 PHE A C 1
ATOM 1389 O O . PHE A 1 180 ? 14.814 17.798 -20.337 1.00 85.25 180 PHE A O 1
ATOM 1396 N N . ARG A 1 181 ? 15.304 18.435 -18.226 1.00 66.81 181 ARG A N 1
ATOM 1397 C CA . ARG A 1 181 ? 16.768 18.478 -18.367 1.00 66.81 181 ARG A CA 1
ATOM 1398 C C . ARG A 1 181 ? 17.409 17.213 -17.825 1.00 66.81 181 ARG A C 1
ATOM 1400 O O . ARG A 1 181 ? 16.929 16.742 -16.770 1.00 66.81 181 ARG A O 1
#